Protein AF-A0AAE0EMW2-F1 (afdb_monomer_lite)

Secondary structure (DSSP, 8-state):
------TT--TT-HHHHHHHT-S-HHHHHHHHHHHHT-SEEEE-SS---HHHHHHHH-GGG--EEEE-GGGHHHHHHHHHHHHHHHHTT---TTTTB-SGGGGG-B-S-HHHHHHHHHHHHHHHHHHHHHHTT-S-----S-----

Radius of gyration: 23.8 Å; chains: 1; bounding box: 55×56×47 Å

Organism: NCBI:txid43782

Foldseek 3Di:
DDPPDPPPDPPPCPVVVVVVPDDDVVVVVVVLCVLLLDQEDEDDPPDDDPSVVVNVVDVVSNRYYHYDPVNVVVVVVVVVVLVVCLVVVPLDAQQQFADDPRRVHGHNCSVVSVVVVVVVVVVVVVVVVPVVPDPDDDDDDDPPDD

InterPro domains:
  IPR001106 Aromatic amino acid lyase [PF00221] (48-119)
  IPR001106 Aromatic amino acid lyase [PTHR10362] (10-122)
  IPR008948 L-Aspartase-like [SSF48557] (10-120)
  IPR024083 Fumarase/histidase, N-terminal [G3DSA:1.10.275.10] (2-138)

Sequence (146 aa):
MELSQNQNSDPLNWNVAAESLKGSHFEEVKRMMGDYRREVVKLGGETLTIGQVTAIANYETGTTVELSEEARAQVKASSDWVMESITRGIDTYGITTGFGEASHMRTKQGHVLQSDLISTTTRMLHVAGNDRRRSALSPGLLFVCF

pLDDT: mean 81.97, std 18.44, range [32.03, 97.19]

Structure (mmCIF, N/CA/C/O backbone):
data_AF-A0AAE0EMW2-F1
#
_entry.id   AF-A0AAE0EMW2-F1
#
loop_
_atom_site.group_PDB
_atom_site.id
_atom_site.type_symbol
_atom_site.label_atom_id
_atom_site.label_alt_id
_atom_site.label_comp_id
_atom_site.label_asym_id
_atom_site.label_entity_id
_atom_site.label_seq_id
_atom_site.pdbx_PDB_ins_code
_atom_site.Cartn_x
_atom_site.Cartn_y
_atom_site.Cartn_z
_atom_site.occupancy
_atom_site.B_iso_or_equiv
_atom_site.auth_seq_id
_atom_site.auth_comp_id
_atom_site.auth_asym_id
_atom_site.auth_atom_id
_atom_site.pdbx_PDB_model_num
ATOM 1 N N . MET A 1 1 ? -13.777 39.846 -17.233 1.00 38.31 1 MET A N 1
ATOM 2 C CA . MET A 1 1 ? -13.330 38.456 -17.013 1.00 38.31 1 MET A CA 1
ATOM 3 C C . MET A 1 1 ? -13.244 38.253 -15.515 1.00 38.31 1 MET A C 1
ATOM 5 O O . MET A 1 1 ? -12.284 38.703 -14.906 1.00 38.31 1 MET A O 1
ATOM 9 N N . GLU A 1 2 ? -14.299 37.701 -14.919 1.00 38.66 2 GLU A N 1
ATOM 10 C CA . GLU A 1 2 ? -14.300 37.303 -13.510 1.00 38.66 2 GLU A CA 1
ATOM 11 C C . GLU A 1 2 ? -13.420 36.063 -13.338 1.00 38.66 2 GLU A C 1
ATOM 13 O O . GLU A 1 2 ? -13.629 35.046 -13.995 1.00 38.66 2 GLU A O 1
ATOM 18 N N . LEU A 1 3 ? -12.433 36.153 -12.449 1.00 48.75 3 LEU A N 1
ATOM 19 C CA . LEU A 1 3 ? -11.750 34.992 -11.894 1.00 48.75 3 LEU A CA 1
ATOM 20 C C . LEU A 1 3 ? -12.615 34.468 -10.746 1.00 48.75 3 LEU A C 1
ATOM 22 O O . LEU A 1 3 ? -12.436 34.864 -9.596 1.00 48.75 3 LEU A O 1
ATOM 26 N N . SER A 1 4 ? -13.577 33.597 -11.053 1.00 45.78 4 SER A N 1
ATOM 27 C CA . SER A 1 4 ? -14.288 32.830 -10.031 1.00 45.78 4 SER A CA 1
ATOM 28 C C . SER A 1 4 ? -13.313 31.822 -9.419 1.00 45.78 4 SER A C 1
ATOM 30 O O . SER A 1 4 ? -13.139 30.714 -9.932 1.00 45.78 4 SER A O 1
ATOM 32 N N . GLN A 1 5 ? -12.625 32.213 -8.345 1.00 54.12 5 GLN A N 1
ATOM 33 C CA . GLN A 1 5 ? -11.896 31.255 -7.526 1.00 54.12 5 GLN A CA 1
ATOM 34 C C . GLN A 1 5 ? -12.904 30.294 -6.898 1.00 54.12 5 GLN A C 1
ATOM 36 O O . GLN A 1 5 ? -13.778 30.685 -6.126 1.00 54.12 5 GLN A O 1
ATOM 41 N N . ASN A 1 6 ? -12.789 29.031 -7.291 1.00 53.91 6 ASN A N 1
ATOM 42 C CA . ASN A 1 6 ? -13.576 27.919 -6.799 1.00 53.91 6 ASN A CA 1
ATOM 43 C C . ASN A 1 6 ? -13.233 27.702 -5.312 1.00 53.91 6 ASN A C 1
ATOM 45 O O . ASN A 1 6 ? -12.290 26.984 -4.996 1.00 53.91 6 ASN A O 1
ATOM 49 N N . GLN A 1 7 ? -13.964 28.349 -4.395 1.00 55.72 7 GLN A N 1
ATOM 50 C CA . GLN A 1 7 ? -13.725 28.309 -2.938 1.00 55.72 7 GLN A CA 1
ATOM 51 C C . GLN A 1 7 ? -13.883 26.915 -2.294 1.00 55.72 7 GLN A C 1
ATOM 53 O O . GLN A 1 7 ? -13.803 26.789 -1.077 1.00 55.72 7 GLN A O 1
ATOM 58 N N . ASN A 1 8 ? -14.087 25.867 -3.094 1.00 63.69 8 ASN A N 1
ATOM 59 C CA . ASN A 1 8 ? -14.279 24.494 -2.641 1.00 63.69 8 ASN A CA 1
ATOM 60 C C . ASN A 1 8 ? -13.242 23.508 -3.212 1.00 63.69 8 ASN A C 1
ATOM 62 O O . ASN A 1 8 ? -13.431 22.297 -3.134 1.00 63.69 8 ASN A O 1
ATOM 66 N N . SER A 1 9 ? -12.162 23.991 -3.837 1.00 80.75 9 SER A N 1
ATOM 67 C CA . SER A 1 9 ? -11.069 23.103 -4.243 1.00 80.75 9 SER A CA 1
ATOM 68 C C . SER A 1 9 ? -10.195 22.764 -3.035 1.00 80.75 9 SER A C 1
ATOM 70 O O . SER A 1 9 ? -9.637 23.676 -2.425 1.00 80.75 9 SER A O 1
ATOM 72 N N . ASP A 1 10 ? -10.018 21.474 -2.739 1.00 89.38 10 ASP A N 1
ATOM 73 C CA . ASP A 1 10 ? -9.035 20.968 -1.770 1.00 89.38 10 ASP A CA 1
ATOM 74 C C . ASP A 1 10 ? -7.848 20.303 -2.499 1.00 89.38 10 ASP A C 1
ATOM 76 O O . ASP A 1 10 ? -7.712 19.082 -2.491 1.00 89.38 10 ASP A O 1
ATOM 80 N N . PRO A 1 11 ? -6.988 21.074 -3.194 1.00 92.94 11 PRO A N 1
ATOM 81 C CA . PRO A 1 11 ? -5.914 20.518 -4.021 1.00 92.94 11 PRO A CA 1
ATOM 82 C C . PRO A 1 11 ? -4.817 19.810 -3.213 1.00 92.94 11 PRO A C 1
ATOM 84 O O . PRO A 1 11 ? -4.010 19.089 -3.791 1.00 92.94 11 PRO A O 1
ATOM 87 N N . LEU A 1 12 ? -4.759 20.042 -1.898 1.00 95.12 12 LEU A N 1
ATOM 88 C CA . LEU A 1 12 ? -3.773 19.449 -0.992 1.00 95.12 12 LEU A CA 1
ATOM 89 C C . LEU A 1 12 ? -4.374 18.363 -0.083 1.00 95.12 12 LEU A C 1
ATOM 91 O O . LEU A 1 12 ? -3.651 17.818 0.747 1.00 95.12 12 LEU A O 1
ATOM 95 N N . ASN A 1 13 ? -5.663 18.038 -0.232 1.00 93.00 13 ASN A N 1
ATOM 96 C CA . ASN A 1 13 ? -6.394 17.059 0.584 1.00 93.00 13 ASN A CA 1
ATOM 97 C C . ASN A 1 13 ? -6.387 17.341 2.106 1.00 93.00 13 ASN A C 1
ATOM 99 O O . ASN A 1 13 ? -6.565 16.423 2.915 1.00 93.00 13 ASN A O 1
ATOM 103 N N . TRP A 1 14 ? -6.191 18.597 2.529 1.00 94.94 14 TRP A N 1
ATOM 104 C CA . TRP A 1 14 ? -6.177 18.952 3.955 1.00 94.94 14 TRP A CA 1
ATOM 105 C C . TRP A 1 14 ? -7.563 18.863 4.579 1.00 94.94 14 TRP A C 1
ATOM 107 O O . TRP A 1 14 ? -7.684 18.449 5.734 1.00 94.94 14 TRP A O 1
ATOM 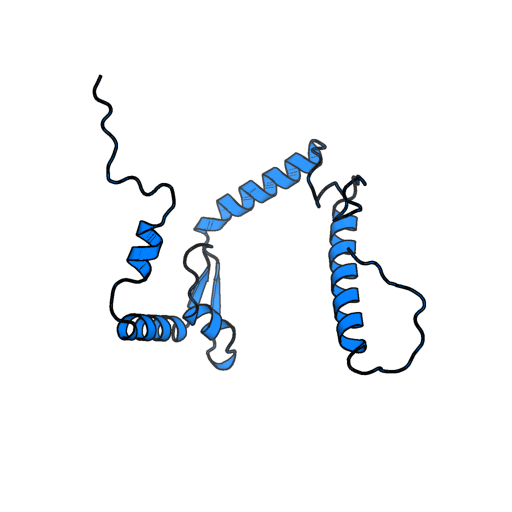117 N N . ASN A 1 15 ? -8.607 19.209 3.824 1.00 94.50 15 ASN A N 1
ATOM 118 C CA . ASN A 1 15 ? -9.973 19.095 4.315 1.00 94.50 15 ASN A CA 1
ATOM 119 C C . ASN A 1 15 ? -10.345 17.622 4.462 1.00 94.50 15 ASN A C 1
ATOM 121 O O . ASN A 1 15 ? -10.877 17.255 5.499 1.00 94.50 15 ASN A O 1
ATOM 125 N N . VAL A 1 16 ? -9.988 16.759 3.504 1.00 92.44 16 VAL A N 1
ATOM 126 C CA . VAL A 1 16 ? -10.222 15.303 3.612 1.00 92.44 16 VAL A CA 1
ATOM 127 C C . VAL A 1 16 ? -9.604 14.729 4.893 1.00 92.44 16 VAL A C 1
ATOM 129 O O . VAL A 1 16 ? -10.268 14.000 5.634 1.00 92.44 16 VAL A O 1
ATOM 132 N N . ALA A 1 17 ? -8.354 15.095 5.193 1.00 93.38 17 ALA A N 1
ATOM 133 C CA . ALA A 1 17 ? -7.700 14.673 6.428 1.00 93.38 17 ALA A CA 1
ATOM 134 C C . ALA A 1 17 ? -8.398 15.248 7.674 1.00 93.38 17 ALA A C 1
ATOM 136 O O . ALA A 1 17 ? -8.663 14.509 8.622 1.00 93.38 17 ALA A O 1
ATOM 137 N N . ALA A 1 18 ? -8.753 16.535 7.672 1.00 93.75 18 ALA A N 1
ATOM 138 C CA . ALA A 1 18 ? -9.462 17.163 8.785 1.00 93.75 18 ALA A CA 1
ATOM 139 C C . ALA A 1 18 ? -10.850 16.544 9.034 1.00 93.75 18 ALA A C 1
ATOM 141 O O . ALA A 1 18 ? -11.226 16.339 10.187 1.00 93.75 18 ALA A O 1
ATOM 142 N N . GLU A 1 19 ? -11.593 16.198 7.977 1.00 92.88 19 GLU A N 1
ATOM 143 C CA . GLU A 1 19 ? -12.880 15.499 8.071 1.00 92.88 19 GLU A CA 1
ATOM 144 C C . GLU A 1 19 ? -12.728 14.122 8.731 1.00 92.88 19 GLU A C 1
ATOM 146 O O . GLU A 1 19 ? -13.574 13.742 9.538 1.00 92.88 19 GLU A O 1
ATOM 151 N N . SER A 1 20 ? -11.639 13.393 8.454 1.00 90.56 20 SER A N 1
ATOM 152 C CA . SER A 1 20 ? -11.391 12.073 9.061 1.00 90.56 20 SER A CA 1
ATOM 153 C C . SER A 1 20 ? -11.213 12.113 10.584 1.00 90.56 20 SER A C 1
ATOM 155 O O . SER A 1 20 ? -11.497 11.126 11.258 1.00 90.56 20 SER A O 1
ATOM 157 N N . LEU A 1 21 ? -10.804 13.266 11.126 1.00 92.25 21 LEU A N 1
ATOM 158 C CA . LEU A 1 21 ? -10.617 13.496 12.561 1.00 92.25 21 LEU A CA 1
ATOM 159 C C . LEU A 1 21 ? -11.877 14.034 13.255 1.00 92.25 21 LEU A C 1
ATOM 161 O O . LEU A 1 21 ? -11.877 14.226 14.472 1.00 92.25 21 LEU A O 1
ATOM 165 N N . LYS A 1 22 ? -12.955 14.306 12.510 1.00 92.81 22 LYS A N 1
ATOM 166 C CA . LYS A 1 22 ? -14.216 14.753 13.104 1.00 92.81 22 LYS A CA 1
ATOM 167 C C . LYS A 1 22 ? -14.954 13.599 13.780 1.00 92.81 22 LYS A C 1
ATOM 169 O O . LYS A 1 22 ? -14.967 12.466 13.308 1.00 92.81 22 LYS A O 1
ATOM 174 N N . GLY A 1 23 ? -15.666 13.931 14.855 1.00 93.19 23 GLY A N 1
ATOM 175 C CA . GLY A 1 23 ? -16.452 12.983 15.645 1.00 93.19 23 GLY A CA 1
ATOM 176 C C . GLY A 1 23 ? -15.796 12.655 16.984 1.00 93.19 23 GLY A C 1
ATOM 177 O O . GLY A 1 23 ? -14.857 13.320 17.414 1.00 93.19 23 GLY A O 1
ATOM 178 N N . SER A 1 24 ? -16.335 11.656 17.684 1.00 96.50 24 SER A N 1
ATOM 179 C CA . SER A 1 24 ? -15.766 11.196 18.950 1.00 96.50 24 SER A CA 1
ATOM 180 C C . SER A 1 24 ? -14.804 10.034 18.714 1.00 96.50 24 SER A C 1
ATOM 182 O O . SER A 1 24 ? -15.078 9.127 17.925 1.00 96.50 24 SER A O 1
ATOM 184 N N . HIS A 1 25 ? -13.705 10.016 19.467 1.00 95.38 25 HIS A N 1
ATOM 185 C CA . HIS A 1 25 ? -12.759 8.901 19.445 1.00 95.38 25 HIS A CA 1
ATOM 186 C C . HIS A 1 25 ? -13.430 7.558 19.793 1.00 95.38 25 HIS A C 1
ATOM 188 O O . HIS A 1 25 ? -13.075 6.509 19.264 1.00 95.38 25 HIS A O 1
ATOM 194 N N . PHE A 1 26 ? -14.460 7.581 20.644 1.00 97.19 26 PHE A N 1
ATOM 195 C CA . PHE A 1 26 ? -15.228 6.386 20.987 1.00 97.19 26 PHE A CA 1
ATOM 196 C C . PHE A 1 26 ? -15.912 5.748 19.766 1.00 97.19 26 PHE A C 1
ATOM 198 O O . PHE A 1 26 ? -15.832 4.532 19.590 1.00 97.19 26 PHE A O 1
ATOM 205 N N . GLU A 1 27 ? -16.548 6.545 18.899 1.00 96.06 27 GLU A N 1
ATOM 206 C CA . GLU A 1 27 ? -17.187 6.023 17.682 1.00 96.06 27 GLU A CA 1
ATOM 207 C C . GLU A 1 27 ? -16.157 5.500 16.670 1.00 96.06 27 GLU A C 1
ATOM 209 O O . GLU A 1 27 ? -16.403 4.507 15.982 1.00 96.06 2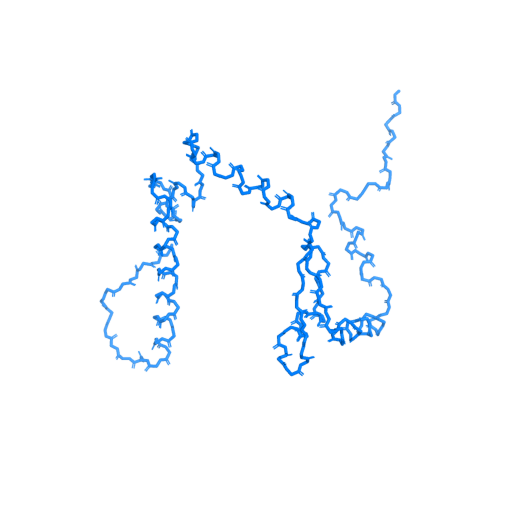7 GLU A O 1
ATOM 214 N N . GLU A 1 28 ? -14.971 6.107 16.616 1.00 95.81 28 GLU A N 1
ATOM 215 C CA . GLU A 1 28 ? -13.852 5.606 15.816 1.00 95.81 28 GLU A CA 1
ATOM 216 C C . GLU A 1 28 ? -13.369 4.229 16.297 1.00 95.81 28 GLU A C 1
ATOM 218 O O . GLU A 1 28 ? -13.277 3.297 15.496 1.00 95.81 28 GLU A O 1
ATOM 223 N N . VAL A 1 29 ? -13.139 4.058 17.603 1.00 96.69 29 VAL A N 1
ATOM 224 C CA . VAL A 1 29 ? -12.725 2.768 18.183 1.00 96.69 29 VAL A CA 1
ATOM 225 C C . VAL A 1 29 ? -13.805 1.704 17.990 1.00 96.69 29 VAL A C 1
ATOM 227 O O . VAL A 1 29 ? -13.504 0.554 17.666 1.00 96.69 29 VAL A O 1
ATOM 230 N N . LYS A 1 30 ? -15.080 2.075 18.132 1.00 96.94 30 LYS A N 1
ATOM 231 C CA . LYS A 1 30 ? -16.207 1.171 17.884 1.00 96.94 30 LYS A CA 1
ATOM 232 C C . LYS A 1 30 ? -16.244 0.693 16.430 1.00 96.94 30 LYS A C 1
ATOM 234 O O . LYS A 1 30 ? -16.421 -0.502 16.195 1.00 96.94 30 LYS A O 1
ATOM 239 N N . ARG A 1 31 ? -16.024 1.592 15.462 1.00 95.62 31 ARG A N 1
ATOM 240 C CA . ARG A 1 31 ? -15.888 1.240 14.038 1.00 95.62 31 ARG A CA 1
ATOM 241 C C . ARG A 1 31 ? -14.691 0.317 13.803 1.00 95.62 31 ARG A C 1
ATOM 243 O O . ARG A 1 31 ? -14.851 -0.710 13.151 1.00 95.62 31 ARG A O 1
ATOM 250 N N . MET A 1 32 ? -13.537 0.624 14.397 1.00 96.50 32 MET A N 1
ATOM 251 C CA . MET A 1 32 ? -12.330 -0.206 14.307 1.00 96.50 32 MET A CA 1
ATOM 252 C C . MET A 1 32 ? -12.560 -1.630 14.838 1.00 96.50 32 MET A C 1
ATOM 254 O O . MET A 1 32 ? -12.112 -2.597 14.228 1.00 96.50 32 MET A O 1
ATOM 258 N N . MET A 1 33 ? -13.290 -1.782 15.947 1.00 95.44 33 MET A N 1
ATOM 259 C CA . MET A 1 33 ? -13.671 -3.099 16.472 1.00 95.44 33 MET A CA 1
ATOM 260 C C . MET A 1 33 ? -14.654 -3.838 15.559 1.00 95.44 33 MET A C 1
ATOM 262 O O . MET A 1 33 ? -14.596 -5.063 15.468 1.00 95.44 33 MET A O 1
ATOM 266 N N . GLY A 1 34 ? -15.545 -3.113 14.879 1.00 95.00 34 GLY A N 1
ATOM 267 C CA . GLY A 1 34 ? -16.410 -3.680 13.845 1.00 95.00 34 GLY A CA 1
ATOM 268 C C . GLY A 1 34 ? -15.606 -4.246 12.675 1.00 95.00 34 GLY A C 1
ATOM 269 O O . GLY A 1 34 ? -15.857 -5.373 12.258 1.00 95.00 34 GLY A O 1
ATOM 270 N N . ASP A 1 35 ? -14.605 -3.503 12.202 1.00 95.06 35 ASP A N 1
ATOM 271 C CA . ASP A 1 35 ? -13.689 -3.949 11.149 1.00 95.06 35 ASP A CA 1
ATOM 272 C C . ASP A 1 35 ? -12.859 -5.167 11.577 1.00 95.06 35 ASP A C 1
ATOM 274 O O . ASP A 1 35 ? -12.709 -6.103 10.797 1.00 95.06 35 ASP A O 1
ATOM 278 N N . TYR A 1 36 ? -12.365 -5.178 12.819 1.00 94.88 36 TYR A N 1
ATOM 279 C CA . TYR A 1 36 ? -11.572 -6.281 13.374 1.00 94.88 36 TYR A CA 1
ATOM 280 C C . TYR A 1 36 ? -12.333 -7.615 13.419 1.00 94.88 36 TYR A C 1
ATOM 282 O O . TYR A 1 36 ? -11.737 -8.680 13.314 1.00 94.88 36 TYR A O 1
ATOM 290 N N . ARG A 1 37 ? -13.656 -7.569 13.595 1.00 93.69 37 ARG A N 1
ATOM 291 C CA . ARG A 1 37 ? -14.503 -8.766 13.712 1.00 93.69 37 ARG A CA 1
ATOM 292 C C . ARG A 1 37 ? -15.027 -9.284 12.373 1.00 93.69 37 ARG A C 1
ATOM 294 O O . ARG A 1 37 ? -15.794 -10.242 12.372 1.00 93.69 37 ARG A O 1
ATOM 301 N N . ARG A 1 38 ? -14.694 -8.643 11.249 1.00 91.94 38 ARG A N 1
ATOM 302 C CA . ARG A 1 38 ? -15.121 -9.124 9.930 1.00 91.94 38 ARG A CA 1
ATOM 303 C C . ARG A 1 38 ? -14.333 -10.370 9.543 1.00 91.94 38 ARG A C 1
ATOM 305 O O . ARG A 1 38 ? -13.113 -10.370 9.602 1.00 91.94 38 ARG A O 1
ATOM 312 N N . GLU A 1 39 ? -15.046 -11.382 9.065 1.00 91.38 39 GLU A N 1
ATOM 313 C CA . GLU A 1 39 ? -14.459 -12.654 8.620 1.00 91.38 39 GLU A CA 1
ATOM 314 C C . GLU A 1 39 ? -13.738 -12.543 7.268 1.00 91.38 39 GLU A C 1
ATOM 316 O O . GLU A 1 39 ? -12.851 -13.340 6.965 1.00 91.38 39 GLU A O 1
ATOM 321 N N . VAL A 1 40 ? -14.111 -11.555 6.449 1.00 94.12 40 VAL A N 1
ATOM 322 C CA . VAL A 1 40 ? -13.550 -11.336 5.111 1.00 94.12 40 VAL A CA 1
ATOM 323 C C . VAL A 1 40 ? -13.072 -9.895 4.979 1.00 94.12 40 VAL A C 1
ATOM 325 O O . VAL A 1 40 ? -13.818 -8.943 5.235 1.00 94.12 40 VAL A O 1
ATOM 328 N N . VAL A 1 41 ? -11.828 -9.729 4.534 1.00 94.88 41 VAL A N 1
ATOM 329 C CA . VAL A 1 41 ? -11.221 -8.436 4.212 1.00 94.88 41 VAL A CA 1
ATOM 330 C C . VAL A 1 41 ? -10.978 -8.354 2.707 1.00 94.88 41 VAL A C 1
ATOM 332 O O . VAL A 1 41 ? -10.087 -9.016 2.176 1.00 94.88 41 VAL A O 1
ATOM 335 N N . LYS A 1 42 ? -11.749 -7.504 2.017 1.00 94.81 42 LYS A N 1
ATOM 336 C CA . LYS A 1 42 ? -11.554 -7.205 0.590 1.00 94.81 42 LYS A CA 1
ATOM 337 C C . LYS A 1 42 ? -10.501 -6.104 0.418 1.00 94.81 42 LYS A C 1
ATOM 339 O O . LYS A 1 42 ? -10.692 -4.986 0.895 1.00 94.81 42 LYS A O 1
ATOM 344 N N . LEU A 1 43 ? -9.409 -6.402 -0.282 1.00 95.38 43 LEU A N 1
ATOM 345 C CA . LEU A 1 43 ? -8.321 -5.466 -0.573 1.00 95.38 43 LEU A CA 1
ATOM 346 C C . LEU A 1 43 ? -8.455 -4.896 -1.988 1.00 95.38 43 LEU A C 1
ATOM 348 O O . LEU A 1 43 ? -8.368 -5.633 -2.969 1.00 95.38 43 LEU A O 1
ATOM 352 N N . GLY A 1 44 ? -8.636 -3.575 -2.079 1.00 91.44 44 GLY A N 1
ATOM 353 C CA . GLY A 1 44 ? -8.703 -2.823 -3.343 1.00 91.44 44 GLY A CA 1
ATOM 354 C C . GLY A 1 44 ? -7.693 -1.679 -3.479 1.00 91.44 44 GLY A C 1
ATOM 355 O O . GLY A 1 44 ? -7.695 -1.001 -4.494 1.00 91.44 44 GLY A O 1
ATOM 356 N N . GLY A 1 45 ? -6.827 -1.468 -2.481 1.00 92.62 45 GLY A N 1
ATOM 357 C CA . GLY A 1 45 ? -5.742 -0.475 -2.526 1.00 92.62 45 GLY A CA 1
ATOM 358 C C . GLY A 1 45 ? -6.012 0.854 -1.809 1.00 92.62 45 GLY A C 1
ATOM 359 O O . GLY A 1 45 ? -5.059 1.571 -1.531 1.00 92.62 45 GLY A O 1
ATOM 360 N N . GLU A 1 46 ? -7.261 1.159 -1.443 1.00 92.31 46 GLU A N 1
ATOM 361 C CA . GLU A 1 46 ? -7.628 2.494 -0.921 1.00 92.31 46 GLU A CA 1
ATOM 362 C C . GLU A 1 46 ? -8.289 2.480 0.469 1.00 92.31 46 GLU A C 1
ATOM 364 O O . GLU A 1 46 ? -8.287 3.490 1.166 1.00 92.31 46 GLU A O 1
ATOM 369 N N . THR A 1 47 ? -8.853 1.347 0.901 1.00 93.56 47 THR A N 1
ATOM 370 C CA . THR A 1 47 ? -9.777 1.293 2.054 1.00 93.56 47 THR A CA 1
ATOM 371 C C . THR A 1 47 ? -9.300 0.410 3.210 1.00 93.56 47 THR A C 1
ATOM 373 O O . THR A 1 47 ? -10.116 -0.035 4.015 1.00 93.56 47 THR A O 1
ATOM 376 N N . LEU A 1 48 ? -8.006 0.090 3.278 1.00 96.31 48 LEU A N 1
ATOM 377 C CA . LEU A 1 48 ? -7.459 -0.785 4.319 1.00 96.31 48 LEU A CA 1
ATOM 378 C C . LEU A 1 48 ? -7.408 -0.065 5.676 1.00 96.31 48 LEU A C 1
ATOM 380 O O . LEU A 1 48 ? -6.788 0.990 5.792 1.00 96.31 48 LEU A O 1
ATOM 384 N N . THR A 1 49 ? -8.014 -0.652 6.713 1.00 95.94 49 THR A N 1
ATOM 385 C CA . THR A 1 49 ? -8.039 -0.084 8.074 1.00 95.94 49 THR A CA 1
ATOM 386 C C . THR A 1 49 ? -7.157 -0.856 9.061 1.00 95.94 49 THR A C 1
ATOM 388 O O . THR A 1 49 ? -6.852 -2.035 8.873 1.00 95.94 49 THR A O 1
ATOM 391 N N . ILE A 1 50 ? -6.766 -0.209 10.169 1.00 95.50 50 ILE A N 1
ATOM 392 C CA . ILE A 1 50 ? -5.949 -0.830 11.235 1.00 95.50 50 ILE A CA 1
ATOM 393 C C . ILE A 1 50 ? -6.654 -2.052 11.846 1.00 95.50 50 ILE A C 1
ATOM 395 O O . ILE A 1 50 ? -6.006 -3.056 12.154 1.00 95.50 50 ILE A O 1
ATOM 399 N N . GLY A 1 51 ? -7.983 -1.994 11.989 1.00 94.62 51 GLY A N 1
ATOM 400 C CA . GLY A 1 51 ? -8.783 -3.113 12.493 1.00 94.62 51 GLY A CA 1
ATOM 401 C C . GLY A 1 51 ? -8.654 -4.353 11.607 1.00 94.62 51 GLY A C 1
ATOM 402 O O . GLY A 1 51 ? -8.402 -5.441 12.118 1.00 94.62 51 GLY A O 1
ATOM 403 N N . GLN A 1 52 ? -8.716 -4.178 10.283 1.00 95.62 52 GLN A N 1
ATOM 404 C CA . GLN A 1 52 ? -8.534 -5.263 9.312 1.00 95.62 52 GLN A CA 1
ATOM 405 C C . GLN A 1 52 ? -7.111 -5.836 9.333 1.00 95.62 52 GLN A C 1
ATOM 407 O O . GLN A 1 52 ? -6.941 -7.051 9.306 1.00 95.62 52 GLN A O 1
ATOM 412 N N . VAL A 1 53 ? -6.082 -4.984 9.429 1.00 96.00 53 VAL A N 1
ATOM 413 C CA . VAL A 1 53 ? -4.680 -5.437 9.536 1.00 96.00 53 VAL A CA 1
ATOM 414 C C . VAL A 1 53 ? -4.478 -6.282 10.792 1.00 96.00 53 VAL A C 1
ATOM 416 O O . VAL A 1 53 ? -3.839 -7.331 10.743 1.00 96.00 53 VAL A O 1
ATOM 419 N N . THR A 1 54 ? -5.060 -5.849 11.910 1.00 95.06 54 THR A N 1
ATOM 420 C CA . THR A 1 54 ? -4.969 -6.570 13.185 1.00 95.06 54 THR A CA 1
ATOM 421 C C . THR A 1 54 ? -5.728 -7.898 13.125 1.00 95.06 54 THR A C 1
ATOM 423 O O . THR A 1 54 ? -5.244 -8.892 13.662 1.00 95.06 54 THR A O 1
ATOM 426 N N . ALA A 1 55 ? -6.876 -7.943 12.440 1.00 94.19 55 ALA A N 1
ATOM 427 C CA . ALA A 1 55 ? -7.631 -9.175 12.216 1.00 94.19 55 ALA A CA 1
ATOM 428 C C . ALA A 1 55 ? -6.812 -10.195 11.412 1.00 94.19 55 ALA A C 1
ATOM 430 O O . ALA A 1 55 ? -6.640 -11.325 11.853 1.00 94.19 55 ALA A O 1
ATOM 431 N N . ILE A 1 56 ? -6.213 -9.774 10.293 1.00 94.31 56 ILE A N 1
ATOM 432 C CA . ILE A 1 56 ? -5.373 -10.637 9.445 1.00 94.31 56 ILE A CA 1
ATOM 433 C C . ILE A 1 56 ? -4.127 -11.131 10.196 1.00 94.31 56 ILE A C 1
ATOM 435 O O . ILE A 1 56 ? -3.734 -12.287 10.057 1.00 94.31 56 ILE A O 1
ATOM 439 N N . ALA A 1 57 ? -3.494 -10.268 10.995 1.00 94.44 57 ALA A N 1
ATOM 440 C CA . ALA A 1 57 ? -2.318 -10.638 11.779 1.00 94.44 57 ALA A CA 1
ATOM 441 C C . ALA A 1 57 ? -2.639 -11.648 12.896 1.00 94.44 57 ALA A C 1
ATOM 443 O O . ALA A 1 57 ? -1.765 -12.421 13.294 1.00 94.44 57 ALA A O 1
ATOM 444 N N . ASN A 1 58 ? -3.876 -11.655 13.402 1.00 93.00 58 ASN A N 1
ATOM 445 C CA . ASN A 1 58 ? -4.314 -12.601 14.415 1.00 93.00 58 ASN A CA 1
ATOM 446 C C . ASN A 1 58 ? -4.900 -13.870 13.774 1.00 93.00 58 ASN A C 1
ATOM 448 O O . ASN A 1 58 ? -6.086 -13.933 13.445 1.00 93.00 58 ASN A O 1
ATOM 452 N N . TYR A 1 59 ? -4.069 -14.908 13.673 1.00 78.75 59 TYR A N 1
ATOM 453 C CA . TYR A 1 59 ? -4.423 -16.202 13.078 1.00 78.75 59 TYR A CA 1
ATOM 454 C C . TYR A 1 59 ? -5.663 -16.864 13.706 1.00 78.75 59 TYR A C 1
ATOM 456 O O . TYR A 1 59 ? -6.403 -17.565 13.020 1.00 78.75 59 TYR A O 1
ATOM 464 N N . GLU A 1 60 ? -5.934 -16.615 14.990 1.00 84.06 60 GLU A N 1
ATOM 465 C CA . GLU A 1 60 ? -7.073 -17.210 15.705 1.00 84.06 60 GLU A CA 1
ATOM 466 C C . GLU A 1 60 ? -8.431 -16.687 15.222 1.00 84.06 60 GLU A C 1
ATOM 468 O O . GLU A 1 60 ? -9.456 -17.326 15.448 1.00 84.06 60 GLU A O 1
ATOM 473 N N . THR A 1 61 ? -8.458 -15.535 14.547 1.00 78.31 61 THR A N 1
ATOM 474 C CA . THR A 1 61 ? -9.706 -14.936 14.053 1.00 78.31 61 THR A CA 1
ATOM 475 C C . THR A 1 61 ? -10.281 -15.661 12.839 1.00 78.31 61 THR A C 1
ATOM 477 O O . THR A 1 61 ? -11.450 -15.464 12.523 1.00 78.31 61 THR A O 1
ATOM 480 N N . GLY A 1 62 ? -9.481 -16.480 12.142 1.00 87.00 62 GLY A N 1
ATOM 481 C CA . GLY A 1 62 ? -9.907 -17.154 10.912 1.00 87.00 62 GLY A CA 1
ATOM 482 C C . GLY A 1 62 ? -10.214 -16.200 9.749 1.00 87.00 62 GLY A C 1
ATOM 483 O O . GLY A 1 62 ? -10.869 -16.606 8.792 1.00 87.00 62 GLY A O 1
ATOM 484 N N . THR A 1 63 ? -9.759 -14.945 9.826 1.00 91.81 63 THR A N 1
ATOM 485 C CA . THR A 1 63 ? -10.036 -13.915 8.818 1.00 91.81 63 THR A CA 1
ATOM 486 C C . THR A 1 63 ? -9.418 -14.278 7.468 1.00 91.81 63 THR A C 1
ATOM 488 O O . THR A 1 63 ? -8.232 -14.599 7.373 1.00 91.81 63 THR A O 1
ATOM 491 N N . THR A 1 64 ? -10.209 -14.174 6.404 1.00 94.12 64 THR A N 1
ATOM 492 C CA . THR A 1 64 ? -9.785 -14.428 5.023 1.00 94.12 64 THR A CA 1
ATOM 493 C C . THR A 1 64 ? -9.599 -13.128 4.248 1.00 94.12 64 THR A C 1
ATOM 495 O O . THR A 1 64 ? -10.213 -12.101 4.546 1.00 94.12 64 THR A O 1
ATOM 498 N N . VAL A 1 65 ? -8.718 -13.164 3.248 1.00 95.44 65 VAL A N 1
ATOM 499 C CA . VAL A 1 65 ? -8.402 -12.009 2.403 1.00 95.44 65 VAL A CA 1
ATOM 500 C C . VAL A 1 65 ? -8.884 -12.275 0.986 1.00 95.44 65 VAL A C 1
ATOM 502 O O . VAL A 1 65 ? -8.524 -13.285 0.384 1.00 95.44 65 VAL A O 1
ATOM 505 N N . GLU A 1 66 ? -9.645 -11.333 0.441 1.00 95.81 66 GLU A N 1
ATOM 506 C CA . GLU A 1 66 ? -10.103 -11.345 -0.946 1.00 95.81 66 GLU A CA 1
ATOM 507 C C . GLU A 1 66 ? -9.517 -10.158 -1.706 1.00 95.81 66 GLU A C 1
ATOM 509 O O . GLU A 1 66 ? -9.408 -9.050 -1.179 1.00 95.81 66 GLU A O 1
ATOM 514 N N . LEU A 1 67 ? -9.153 -10.371 -2.969 1.00 95.44 67 LEU A N 1
ATOM 515 C CA . LEU A 1 67 ? -8.684 -9.296 -3.836 1.00 95.44 67 LEU A CA 1
ATOM 516 C C . LEU A 1 67 ? -9.852 -8.715 -4.629 1.00 95.44 67 LEU A C 1
ATOM 518 O O . LEU A 1 67 ? -10.684 -9.430 -5.180 1.00 95.44 67 LEU A O 1
ATOM 522 N N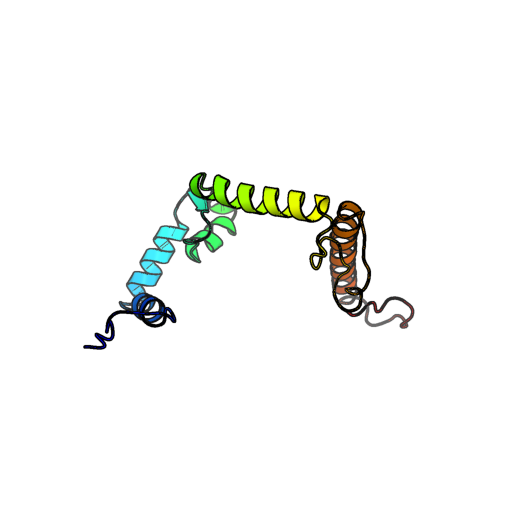 . SER A 1 68 ? -9.897 -7.391 -4.689 1.00 92.56 68 SER A N 1
ATOM 523 C CA . SER A 1 68 ? -10.833 -6.634 -5.511 1.00 92.56 68 SER A CA 1
ATOM 524 C C . SER A 1 68 ? -10.522 -6.828 -6.997 1.00 92.56 68 SER A C 1
ATOM 526 O O . SER A 1 68 ? -9.448 -6.459 -7.473 1.00 92.56 68 SER A O 1
ATOM 528 N N . GLU A 1 69 ? -11.479 -7.377 -7.746 1.00 94.31 69 GLU A N 1
ATOM 529 C CA . GLU A 1 69 ? -11.369 -7.534 -9.203 1.00 94.31 69 GLU A CA 1
ATOM 530 C C . GLU A 1 69 ? -11.334 -6.186 -9.934 1.00 94.31 69 GLU A C 1
ATOM 532 O O . GLU A 1 69 ? -10.756 -6.072 -11.014 1.00 94.31 69 GLU A O 1
ATOM 537 N N . GLU A 1 70 ? -11.881 -5.138 -9.317 1.00 92.06 70 GLU A N 1
ATOM 538 C CA . GLU A 1 70 ? -11.888 -3.776 -9.845 1.00 92.06 70 GLU A CA 1
ATOM 539 C C . GLU A 1 70 ? -10.461 -3.229 -10.073 1.00 92.06 70 GLU A C 1
ATOM 541 O O . GLU A 1 70 ? -10.215 -2.516 -11.048 1.00 92.06 70 GLU A O 1
ATOM 546 N N . ALA A 1 71 ? -9.493 -3.626 -9.237 1.00 92.38 71 ALA A N 1
ATOM 547 C CA . ALA A 1 71 ? -8.095 -3.211 -9.359 1.00 92.38 71 ALA A CA 1
ATOM 548 C C . ALA A 1 71 ? -7.312 -3.985 -10.443 1.00 92.38 71 ALA A C 1
ATOM 550 O O . ALA A 1 71 ? -6.258 -3.526 -10.896 1.00 92.38 71 ALA A O 1
ATOM 551 N N . ARG A 1 72 ? -7.811 -5.145 -10.907 1.00 94.38 72 ARG A N 1
ATOM 552 C CA . ARG A 1 72 ? -7.076 -6.050 -11.814 1.00 94.38 72 ARG A CA 1
ATOM 553 C C . ARG A 1 72 ? -6.660 -5.367 -13.113 1.00 94.38 72 ARG A C 1
ATOM 555 O O . ARG A 1 72 ? -5.533 -5.555 -13.569 1.00 94.38 72 ARG A O 1
ATOM 562 N N . ALA A 1 73 ? -7.561 -4.593 -13.716 1.00 95.69 73 ALA A N 1
ATOM 563 C CA . ALA A 1 73 ? -7.303 -3.935 -14.995 1.00 95.69 73 ALA A CA 1
ATOM 564 C C . ALA A 1 73 ? -6.161 -2.913 -14.892 1.00 95.69 73 ALA A C 1
ATOM 566 O O . ALA A 1 73 ? -5.284 -2.889 -15.754 1.00 95.69 73 ALA A O 1
ATOM 567 N N . GLN A 1 74 ? -6.135 -2.121 -13.817 1.00 94.19 74 GLN A N 1
ATOM 568 C CA . GLN A 1 74 ? -5.088 -1.124 -13.587 1.00 94.19 74 GLN A CA 1
ATOM 569 C C . GLN A 1 74 ? -3.738 -1.790 -13.297 1.00 94.19 74 GLN A C 1
ATOM 571 O O . GLN A 1 74 ? -2.737 -1.436 -13.917 1.00 94.19 74 GLN A O 1
ATOM 576 N N . VAL A 1 75 ? -3.722 -2.824 -12.445 1.00 96.50 75 VAL A N 1
ATOM 577 C CA . VAL A 1 75 ? -2.511 -3.614 -12.159 1.00 96.50 75 VAL A CA 1
ATOM 578 C C . VAL A 1 75 ? -1.944 -4.231 -13.439 1.00 96.50 75 VAL A C 1
ATOM 580 O O . VAL A 1 75 ? -0.739 -4.150 -13.692 1.00 96.50 75 VAL A O 1
ATOM 583 N N . LYS A 1 76 ? -2.808 -4.809 -14.283 1.00 96.88 76 LYS A N 1
ATOM 584 C CA . LYS A 1 76 ? -2.388 -5.383 -15.564 1.00 96.88 76 LYS A CA 1
ATOM 585 C C . LYS A 1 76 ? -1.842 -4.313 -16.510 1.00 96.88 76 LYS A C 1
ATOM 587 O O . LYS A 1 76 ? -0.795 -4.537 -17.104 1.00 96.88 76 LYS A O 1
ATOM 592 N N . ALA A 1 77 ? -2.497 -3.158 -16.620 1.00 96.88 77 ALA A N 1
ATOM 593 C CA . ALA A 1 77 ? -2.041 -2.073 -17.487 1.00 96.88 77 ALA A CA 1
ATOM 594 C C . ALA A 1 77 ? -0.635 -1.577 -17.102 1.00 96.88 77 ALA A C 1
ATOM 596 O O . ALA A 1 77 ? 0.218 -1.412 -17.973 1.00 96.88 77 ALA A O 1
ATOM 597 N N . SER A 1 78 ? -0.356 -1.406 -15.805 1.00 94.94 78 SER A N 1
ATOM 598 C CA . SER A 1 78 ? 0.987 -1.051 -15.330 1.00 94.94 78 SER A CA 1
ATOM 599 C C . SER A 1 78 ? 2.011 -2.154 -15.610 1.00 94.94 78 SER A C 1
ATOM 601 O O . SER A 1 78 ? 3.130 -1.856 -16.024 1.00 94.94 78 SER A O 1
ATOM 603 N N . SER A 1 79 ? 1.635 -3.426 -15.432 1.00 93.94 79 SER A N 1
ATOM 604 C CA . SER A 1 79 ? 2.513 -4.562 -15.734 1.00 93.94 79 SER A CA 1
ATOM 605 C C . SER A 1 79 ? 2.847 -4.657 -17.225 1.00 93.94 79 SER A C 1
ATOM 607 O O . SER A 1 79 ? 4.020 -4.794 -17.571 1.00 93.94 79 SER A O 1
ATOM 609 N N . ASP A 1 80 ? 1.847 -4.544 -18.100 1.00 95.88 80 ASP A N 1
ATOM 610 C CA . ASP A 1 80 ? 2.031 -4.572 -19.552 1.00 95.88 80 ASP A CA 1
ATOM 611 C C . ASP A 1 80 ? 2.941 -3.415 -20.000 1.00 95.88 80 ASP A C 1
ATOM 613 O O . ASP A 1 80 ? 3.868 -3.627 -20.781 1.00 95.88 80 ASP A O 1
ATOM 617 N N . TRP A 1 81 ? 2.743 -2.212 -19.445 1.00 93.88 81 TRP A N 1
ATOM 618 C CA . TRP A 1 81 ? 3.580 -1.047 -19.745 1.00 93.88 81 TRP A CA 1
ATOM 619 C C . TRP A 1 81 ? 5.048 -1.259 -19.355 1.00 93.88 81 TRP A C 1
ATOM 621 O O . TRP A 1 81 ? 5.941 -0.890 -20.118 1.00 93.88 81 TRP A O 1
ATOM 631 N N . VAL A 1 82 ? 5.316 -1.880 -18.198 1.00 90.94 82 VAL A N 1
ATOM 632 C CA . VAL A 1 82 ? 6.687 -2.222 -17.775 1.00 90.94 82 VAL A CA 1
ATOM 633 C C . VAL A 1 82 ? 7.313 -3.245 -18.725 1.00 90.94 82 VAL A C 1
ATOM 635 O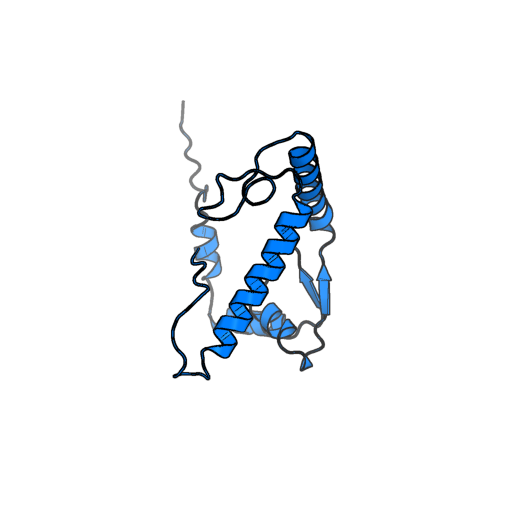 O . VAL A 1 82 ? 8.466 -3.103 -19.125 1.00 90.94 82 VAL A O 1
ATOM 638 N N . MET A 1 83 ? 6.567 -4.268 -19.139 1.00 89.44 83 MET A N 1
ATOM 639 C CA . MET A 1 83 ? 7.088 -5.268 -20.077 1.00 89.44 83 MET A CA 1
ATOM 640 C C . MET A 1 83 ? 7.376 -4.662 -21.460 1.00 89.44 83 MET A C 1
ATOM 642 O O . MET A 1 83 ? 8.397 -4.967 -22.087 1.00 89.44 83 MET A O 1
ATOM 646 N N . GLU A 1 84 ? 6.515 -3.757 -21.926 1.00 91.06 84 GLU A N 1
ATOM 647 C CA . GLU A 1 84 ? 6.731 -3.007 -23.161 1.00 91.06 84 GLU A CA 1
ATOM 648 C C . GLU A 1 84 ? 7.935 -2.058 -23.042 1.00 91.06 84 GLU A C 1
ATOM 650 O O . GLU A 1 84 ? 8.748 -1.970 -23.963 1.00 91.06 84 GLU A O 1
ATOM 655 N N . SER A 1 85 ? 8.098 -1.365 -21.909 1.00 87.69 85 SER A N 1
ATOM 656 C CA . SER A 1 85 ? 9.214 -0.436 -21.694 1.00 87.69 85 SER A CA 1
ATOM 657 C C . SER A 1 85 ? 10.567 -1.149 -21.738 1.00 87.69 85 SER A C 1
ATOM 659 O O . SER A 1 85 ? 11.478 -0.665 -22.413 1.00 87.69 85 SER A O 1
ATOM 661 N N . ILE A 1 86 ? 10.666 -2.340 -21.138 1.00 85.62 86 ILE A N 1
ATOM 662 C CA . ILE A 1 86 ? 11.853 -3.201 -21.221 1.00 85.62 86 ILE A CA 1
ATOM 663 C C . ILE A 1 86 ? 12.124 -3.604 -22.676 1.00 85.62 86 ILE A C 1
ATOM 665 O O . ILE A 1 86 ? 13.256 -3.497 -23.147 1.00 85.62 86 ILE A O 1
ATOM 669 N N . THR A 1 87 ? 11.089 -4.025 -23.410 1.00 85.06 87 THR A N 1
ATOM 670 C CA . THR A 1 87 ? 11.212 -4.463 -24.814 1.00 85.06 87 THR A CA 1
ATOM 671 C C . THR A 1 87 ? 11.684 -3.332 -25.730 1.00 85.06 87 THR A C 1
ATOM 673 O O . THR A 1 87 ? 12.501 -3.550 -26.623 1.00 85.06 87 THR A O 1
ATOM 676 N N . ARG A 1 88 ? 11.217 -2.104 -25.483 1.00 87.38 88 ARG A N 1
ATOM 677 C CA . ARG A 1 88 ? 11.636 -0.894 -26.207 1.00 87.38 88 ARG A CA 1
ATOM 678 C C . ARG A 1 88 ? 13.026 -0.390 -25.804 1.00 87.38 88 ARG A C 1
ATOM 680 O O . ARG A 1 88 ? 13.514 0.557 -26.411 1.00 87.38 88 ARG A O 1
ATOM 687 N N . GLY A 1 89 ? 13.662 -1.000 -24.801 1.00 84.94 89 GLY A N 1
ATOM 688 C CA . GLY A 1 89 ? 14.979 -0.597 -24.311 1.00 84.94 89 GLY A CA 1
ATOM 689 C C . GLY A 1 89 ? 14.963 0.701 -23.505 1.00 84.94 89 GLY A C 1
ATOM 690 O O . GLY A 1 89 ? 15.948 1.433 -23.524 1.00 84.94 89 GLY A O 1
ATOM 691 N N . ILE A 1 90 ? 13.854 1.012 -22.826 1.00 85.62 90 ILE A N 1
ATOM 692 C CA . ILE A 1 90 ? 13.765 2.182 -21.948 1.00 85.62 90 ILE A CA 1
ATOM 693 C C . ILE A 1 90 ? 14.548 1.901 -20.659 1.00 85.62 90 ILE A C 1
ATOM 695 O O . ILE A 1 90 ? 14.236 0.969 -19.910 1.00 85.62 90 ILE A O 1
ATOM 699 N N . ASP A 1 91 ? 15.546 2.738 -20.378 1.00 86.69 91 ASP A N 1
ATOM 700 C CA . ASP A 1 91 ? 16.283 2.724 -19.114 1.00 86.69 91 ASP A CA 1
ATOM 701 C C . ASP A 1 91 ? 15.328 3.092 -17.964 1.00 86.69 91 ASP A C 1
ATOM 703 O O . ASP A 1 91 ? 14.833 4.215 -17.880 1.00 86.69 91 ASP A O 1
ATOM 707 N N . THR A 1 92 ? 15.054 2.132 -17.078 1.00 85.81 92 THR A N 1
ATOM 708 C CA . THR A 1 92 ? 14.162 2.284 -15.925 1.00 85.81 92 THR A CA 1
ATOM 709 C C . THR A 1 92 ? 14.891 1.832 -14.666 1.00 85.81 92 THR A C 1
ATOM 711 O O . THR A 1 92 ? 15.402 0.706 -14.601 1.00 85.81 92 THR A O 1
ATOM 714 N N . TYR A 1 93 ? 14.931 2.716 -13.666 1.00 88.69 93 TYR A N 1
ATOM 715 C CA . TYR A 1 93 ? 15.656 2.479 -12.422 1.00 88.69 93 TYR A CA 1
ATOM 716 C C . TYR A 1 93 ? 15.194 1.193 -11.726 1.00 88.69 93 TYR A C 1
ATOM 718 O O . TYR A 1 93 ? 13.997 0.979 -11.545 1.00 88.69 93 TYR A O 1
ATOM 726 N N . GLY A 1 94 ? 16.147 0.340 -11.343 1.00 85.12 94 GLY A N 1
ATOM 727 C CA . GLY A 1 94 ? 15.883 -0.916 -10.635 1.00 85.12 94 GLY A CA 1
ATOM 728 C C . GLY A 1 94 ? 15.221 -2.011 -11.479 1.00 85.12 94 GLY A C 1
ATOM 729 O O . GLY A 1 94 ? 14.908 -3.075 -10.947 1.00 85.12 94 GLY A O 1
ATOM 730 N N . ILE A 1 95 ? 15.011 -1.774 -12.780 1.00 87.12 95 ILE A N 1
ATOM 731 C CA . ILE A 1 95 ? 14.487 -2.761 -13.737 1.00 87.12 95 ILE A CA 1
ATOM 732 C C . ILE A 1 95 ? 15.560 -3.108 -14.771 1.00 87.12 95 ILE A C 1
ATOM 734 O O . ILE A 1 95 ? 15.918 -4.275 -14.929 1.00 87.12 95 ILE A O 1
ATOM 738 N N . THR A 1 96 ? 16.088 -2.094 -15.460 1.00 86.44 96 THR A N 1
ATOM 739 C CA . THR A 1 96 ? 17.167 -2.230 -16.455 1.00 86.44 96 THR A CA 1
ATOM 740 C C . THR A 1 96 ? 18.473 -1.574 -16.000 1.00 86.44 96 THR A C 1
ATOM 742 O O . THR A 1 96 ? 19.494 -1.694 -16.679 1.00 86.44 96 THR A O 1
ATOM 745 N N . THR A 1 97 ? 18.480 -0.945 -14.820 1.00 88.69 97 THR A N 1
ATOM 746 C CA . THR A 1 97 ? 19.680 -0.416 -14.154 1.00 88.69 97 THR A CA 1
ATOM 747 C C . THR A 1 97 ? 19.936 -1.105 -12.816 1.00 88.69 97 THR A C 1
ATOM 749 O O . THR A 1 97 ? 19.010 -1.648 -12.218 1.00 88.69 97 THR A O 1
ATOM 752 N N . GLY A 1 98 ? 21.167 -1.017 -12.302 1.00 84.88 98 GLY A N 1
ATOM 753 C CA . GLY A 1 98 ? 21.483 -1.406 -10.922 1.00 84.88 98 GLY A CA 1
ATOM 754 C C . GLY A 1 98 ? 20.775 -0.545 -9.860 1.00 84.88 98 GLY A C 1
ATOM 755 O O . GLY A 1 98 ? 20.047 0.398 -10.184 1.00 84.88 98 GLY A O 1
ATOM 756 N N . PHE A 1 99 ? 21.011 -0.861 -8.584 1.00 87.19 99 PHE A N 1
ATOM 757 C CA . PHE A 1 99 ? 20.426 -0.176 -7.420 1.00 87.19 99 PHE A CA 1
ATOM 758 C C . PHE A 1 99 ? 21.472 0.687 -6.695 1.00 87.19 99 PHE A C 1
ATOM 760 O O . PHE A 1 99 ? 22.642 0.315 -6.650 1.00 87.19 99 PHE A O 1
ATOM 767 N N . GLY A 1 100 ? 21.070 1.811 -6.093 1.00 87.06 100 GLY A N 1
ATOM 768 C CA . GLY A 1 100 ? 21.962 2.647 -5.273 1.00 87.06 100 GLY A CA 1
ATOM 769 C C . GLY A 1 100 ? 23.150 3.216 -6.060 1.00 87.06 100 GLY A C 1
ATOM 770 O O . GLY A 1 100 ? 22.980 3.712 -7.177 1.00 87.06 100 GLY A O 1
ATOM 771 N N . GLU A 1 101 ? 24.363 3.119 -5.508 1.00 84.50 101 GLU A N 1
ATOM 772 C CA . GLU A 1 101 ? 25.610 3.550 -6.168 1.00 84.50 101 GLU A CA 1
ATOM 773 C C . GLU A 1 101 ? 25.828 2.857 -7.531 1.00 84.50 101 GLU A C 1
ATOM 775 O O . GLU A 1 101 ? 26.286 3.459 -8.507 1.00 84.50 101 GLU A O 1
ATOM 780 N N . ALA A 1 102 ? 25.385 1.605 -7.644 1.00 82.56 102 ALA A N 1
ATOM 781 C CA . ALA A 1 102 ? 25.441 0.794 -8.856 1.00 82.56 102 ALA A CA 1
ATOM 782 C C . ALA A 1 102 ? 24.389 1.172 -9.921 1.00 82.56 102 ALA A C 1
ATOM 784 O O . ALA A 1 102 ? 24.317 0.529 -10.969 1.00 82.56 102 ALA A O 1
ATOM 785 N N . SER A 1 103 ? 23.579 2.211 -9.703 1.00 87.00 103 SER A N 1
ATOM 786 C CA . SER A 1 103 ? 22.527 2.656 -10.634 1.00 87.00 103 SER A CA 1
ATOM 787 C C . SER A 1 103 ? 23.024 3.102 -12.008 1.00 87.00 103 SER A C 1
ATOM 789 O O . SER A 1 103 ? 22.266 3.115 -12.976 1.00 87.00 103 SER A O 1
ATOM 791 N N . HIS A 1 104 ? 24.313 3.414 -12.126 1.00 85.38 104 HIS A N 1
ATOM 792 C CA . HIS A 1 104 ? 24.949 3.704 -13.405 1.00 85.38 104 HIS A CA 1
ATOM 793 C C . HIS A 1 104 ? 25.161 2.448 -14.274 1.00 85.38 104 HIS A C 1
ATOM 795 O O . HIS A 1 104 ? 25.351 2.571 -15.487 1.00 85.38 104 HIS A O 1
ATOM 801 N N . MET A 1 105 ? 25.115 1.240 -13.706 1.00 84.00 105 MET A N 1
ATOM 802 C CA . MET A 1 105 ? 25.232 -0.000 -14.472 1.00 84.00 105 MET A CA 1
ATOM 803 C C . MET A 1 105 ? 23.914 -0.328 -15.180 1.00 84.00 105 MET A C 1
ATOM 805 O O . MET A 1 105 ? 22.846 -0.223 -14.580 1.00 84.00 105 MET A O 1
ATOM 809 N N . ARG A 1 106 ? 23.989 -0.757 -16.448 1.00 87.62 106 ARG A N 1
ATOM 810 C CA . ARG A 1 106 ? 22.836 -1.222 -17.239 1.00 87.62 106 ARG A CA 1
ATOM 811 C C . ARG A 1 106 ? 22.868 -2.729 -17.435 1.00 87.62 106 ARG A C 1
ATOM 813 O O . ARG A 1 106 ? 23.931 -3.309 -17.638 1.00 87.62 106 ARG A O 1
ATOM 820 N N . THR A 1 107 ? 21.692 -3.348 -17.463 1.00 81.88 107 THR A N 1
ATOM 821 C CA . THR A 1 107 ? 21.524 -4.770 -17.761 1.00 81.88 107 THR A CA 1
ATOM 822 C C . THR A 1 107 ? 20.334 -5.006 -18.684 1.00 81.88 107 THR A C 1
ATOM 824 O O . THR A 1 107 ? 19.280 -4.389 -18.553 1.00 81.88 107 THR A O 1
ATOM 827 N N . LYS A 1 108 ? 20.496 -5.948 -19.618 1.00 79.12 108 LYS A N 1
ATOM 828 C CA . LYS A 1 108 ? 19.393 -6.496 -20.425 1.00 79.12 108 LYS A CA 1
ATOM 829 C C . LYS A 1 108 ? 18.783 -7.751 -19.789 1.00 79.12 108 LYS A C 1
ATOM 831 O O . LYS A 1 108 ? 17.812 -8.296 -20.301 1.00 79.12 108 LYS A O 1
ATOM 836 N N . GLN A 1 109 ? 19.352 -8.219 -18.676 1.00 81.44 109 GLN A N 1
ATOM 837 C CA . GLN A 1 109 ? 18.929 -9.409 -17.941 1.00 81.44 109 GLN A CA 1
ATOM 838 C C . GLN A 1 109 ? 18.213 -9.016 -16.643 1.00 81.44 109 GLN A C 1
ATOM 840 O O . GLN A 1 109 ? 18.677 -9.320 -15.546 1.00 81.44 109 GLN A O 1
ATOM 845 N N . GLY A 1 110 ? 17.061 -8.349 -16.763 1.00 81.25 110 GLY A N 1
ATOM 846 C CA . GLY A 1 110 ? 16.284 -7.890 -15.603 1.00 81.25 110 GLY A CA 1
ATOM 847 C C . GLY A 1 110 ? 15.911 -9.018 -14.629 1.00 81.25 110 GLY A C 1
ATOM 848 O O . GLY A 1 110 ? 15.938 -8.819 -13.423 1.00 81.25 110 GLY A O 1
ATOM 849 N N . HIS A 1 111 ? 15.651 -10.233 -15.121 1.00 84.75 111 HIS A N 1
ATOM 850 C CA . HIS A 1 111 ? 15.329 -11.384 -14.264 1.00 84.75 111 HIS A CA 1
ATOM 851 C C . HIS A 1 111 ? 16.475 -11.782 -13.313 1.00 84.75 111 HIS A C 1
ATOM 853 O O . HIS A 1 111 ? 16.218 -12.146 -12.165 1.00 84.75 111 HIS A O 1
ATOM 859 N N . VAL A 1 112 ? 17.731 -11.688 -13.771 1.00 86.75 112 VAL A N 1
ATOM 860 C CA . VAL A 1 112 ? 18.915 -11.950 -12.936 1.00 86.75 112 VAL A CA 1
ATOM 861 C C . VAL A 1 112 ? 19.021 -10.864 -11.877 1.00 86.75 112 VAL A C 1
ATOM 863 O O . VAL A 1 112 ? 19.120 -11.175 -10.698 1.00 86.75 112 VAL A O 1
ATOM 866 N N . LEU A 1 113 ? 18.864 -9.600 -12.285 1.00 86.69 113 LEU A N 1
ATOM 867 C CA . LEU A 1 113 ? 18.887 -8.457 -11.375 1.00 86.69 113 LEU A CA 1
ATOM 868 C C . LEU A 1 113 ? 17.839 -8.579 -10.251 1.00 86.69 113 LEU A C 1
ATOM 870 O O . LEU A 1 113 ? 18.164 -8.342 -9.090 1.00 86.69 113 LEU A O 1
ATOM 874 N N . GLN A 1 114 ? 16.602 -8.982 -10.568 1.00 90.38 114 GLN A N 1
ATOM 875 C CA . GLN A 1 114 ? 15.556 -9.191 -9.555 1.00 90.38 114 GLN A CA 1
ATOM 876 C C . GLN A 1 114 ? 15.859 -10.386 -8.635 1.00 90.38 114 GLN A C 1
ATOM 878 O O . GLN A 1 114 ? 15.594 -10.327 -7.434 1.00 90.38 114 GLN A O 1
ATOM 883 N N . SER A 1 115 ? 16.444 -11.461 -9.173 1.00 90.38 115 SER A N 1
ATOM 884 C CA . SER A 1 115 ? 16.840 -12.634 -8.379 1.00 90.38 115 SER A CA 1
ATOM 885 C C . SER A 1 115 ? 17.967 -12.291 -7.399 1.00 90.38 115 SER A C 1
ATOM 887 O O . SER A 1 115 ? 17.910 -12.653 -6.220 1.00 90.38 115 SER A O 1
ATOM 889 N N . ASP A 1 116 ? 18.959 -11.534 -7.868 1.00 88.00 116 ASP A N 1
ATOM 890 C CA . ASP A 1 116 ? 20.084 -11.066 -7.064 1.00 88.00 116 ASP A CA 1
ATOM 891 C C . ASP A 1 116 ? 19.634 -10.097 -5.973 1.00 88.00 116 ASP A C 1
ATOM 893 O O . ASP A 1 116 ? 20.137 -10.179 -4.850 1.00 88.00 116 ASP A O 1
ATOM 897 N N . LEU A 1 117 ? 18.656 -9.229 -6.256 1.00 89.38 117 LEU A N 1
ATOM 898 C CA . LEU A 1 117 ? 18.063 -8.343 -5.255 1.00 89.38 117 LEU A CA 1
ATOM 899 C C . LEU A 1 117 ? 17.484 -9.149 -4.084 1.00 89.38 117 LEU A C 1
ATOM 901 O O . LEU A 1 117 ? 17.870 -8.927 -2.937 1.00 89.38 117 LEU A O 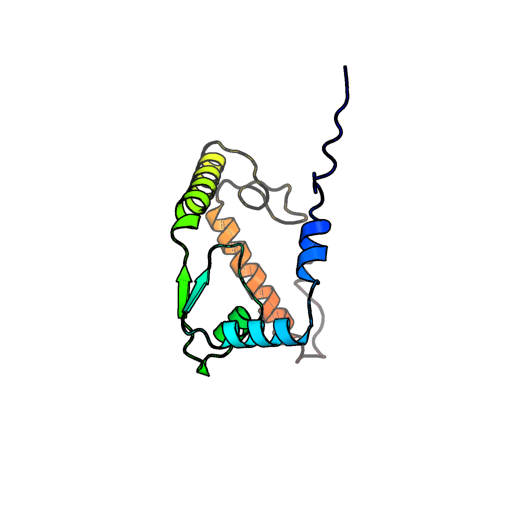1
ATOM 905 N N . ILE A 1 118 ? 16.620 -10.131 -4.364 1.00 91.12 118 ILE A N 1
ATOM 906 C CA . ILE A 1 118 ? 15.992 -10.967 -3.325 1.00 91.12 118 ILE A CA 1
ATOM 907 C C . ILE A 1 118 ? 17.053 -11.721 -2.515 1.00 91.12 118 ILE A C 1
ATOM 909 O O . ILE A 1 118 ? 17.011 -11.733 -1.279 1.00 91.12 118 ILE A O 1
ATOM 913 N N . SER A 1 119 ? 18.019 -12.334 -3.203 1.00 87.56 119 SER A N 1
ATOM 914 C CA . SER A 1 119 ? 19.109 -13.086 -2.575 1.00 87.56 119 SER A CA 1
ATOM 915 C C . SER A 1 119 ? 19.942 -12.200 -1.645 1.00 87.56 119 SER A C 1
ATOM 917 O O . SER A 1 119 ? 20.168 -12.534 -0.478 1.00 87.56 119 SER A O 1
ATOM 919 N N . THR A 1 120 ? 20.342 -11.026 -2.130 1.00 85.31 120 THR A N 1
ATOM 920 C CA . THR A 1 120 ? 21.212 -10.095 -1.407 1.00 85.31 120 THR A CA 1
ATOM 921 C C . THR A 1 120 ? 20.500 -9.496 -0.195 1.00 85.31 120 THR A C 1
ATOM 923 O O . THR A 1 120 ? 21.059 -9.511 0.904 1.00 85.31 120 THR A O 1
ATOM 926 N N . THR A 1 121 ? 19.243 -9.063 -0.338 1.00 85.06 121 THR A N 1
ATOM 927 C CA . THR A 1 121 ? 18.431 -8.561 0.783 1.00 85.06 121 THR A CA 1
ATOM 928 C C . THR A 1 121 ? 18.227 -9.631 1.857 1.00 85.06 121 THR A C 1
ATOM 930 O O . THR A 1 121 ? 18.406 -9.362 3.047 1.00 85.06 121 THR A O 1
ATOM 933 N N . THR A 1 122 ? 17.926 -10.872 1.459 1.00 85.88 122 THR A N 1
ATOM 934 C CA . THR A 1 122 ? 17.754 -11.991 2.403 1.00 85.88 122 THR A CA 1
ATOM 935 C C . THR A 1 122 ? 19.053 -12.292 3.151 1.00 85.88 122 THR A C 1
ATOM 937 O O . THR A 1 122 ? 19.050 -12.521 4.363 1.00 85.88 122 THR A O 1
ATOM 940 N N . ARG A 1 123 ? 20.189 -12.243 2.447 1.00 81.38 123 ARG A N 1
ATOM 941 C CA . ARG A 1 123 ? 21.507 -12.463 3.043 1.00 81.38 123 ARG A CA 1
ATOM 942 C C . ARG A 1 123 ? 21.836 -11.410 4.095 1.00 81.38 123 ARG A C 1
ATOM 944 O O . ARG A 1 123 ? 22.304 -11.770 5.172 1.00 81.38 123 ARG A O 1
ATOM 951 N N . MET A 1 124 ? 21.557 -10.138 3.817 1.00 75.69 124 MET A N 1
ATOM 952 C CA . MET A 1 124 ? 21.776 -9.058 4.783 1.00 75.69 124 MET A CA 1
ATOM 953 C C . MET A 1 124 ? 20.947 -9.243 6.055 1.00 75.69 124 MET A C 1
ATOM 955 O O . MET A 1 124 ? 21.478 -9.082 7.152 1.00 75.69 124 MET A O 1
ATOM 959 N N . LEU A 1 125 ? 19.679 -9.654 5.934 1.00 72.81 125 LEU A N 1
ATOM 960 C CA . LEU A 1 125 ? 18.832 -9.926 7.098 1.00 72.81 125 LEU A CA 1
ATOM 961 C C . LEU A 1 125 ? 19.395 -11.064 7.961 1.00 72.81 125 LEU A C 1
ATOM 963 O O . LEU A 1 125 ? 19.426 -10.957 9.187 1.00 72.81 125 LEU A O 1
ATOM 967 N N . HIS A 1 126 ? 19.864 -12.145 7.334 1.00 70.00 126 HIS A N 1
ATOM 968 C CA . HIS A 1 126 ? 20.451 -13.264 8.067 1.00 70.00 126 HIS A CA 1
ATOM 969 C C . HIS A 1 126 ? 21.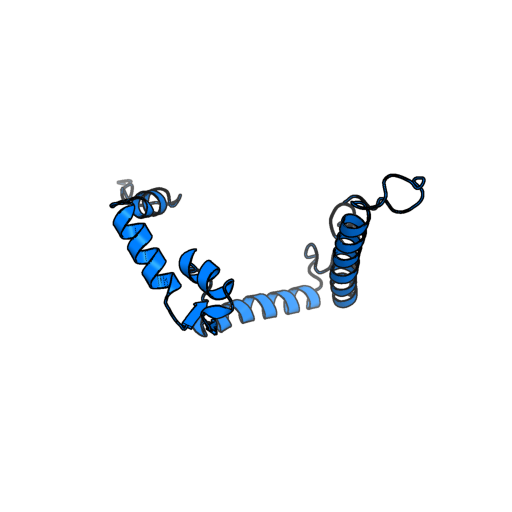750 -12.867 8.783 1.00 70.00 126 HIS A C 1
ATOM 971 O O . HIS A 1 126 ? 21.947 -13.231 9.942 1.00 70.00 126 HIS A O 1
ATOM 977 N N . VAL A 1 127 ? 22.611 -12.078 8.129 1.00 63.66 127 VAL A N 1
ATOM 978 C CA . VAL A 1 127 ? 23.843 -11.550 8.737 1.00 63.66 127 VAL A CA 1
ATOM 979 C C . VAL A 1 127 ? 23.516 -10.645 9.931 1.00 63.66 127 VAL A C 1
ATOM 981 O O . VAL A 1 127 ? 24.029 -10.876 11.025 1.00 63.66 127 VAL A O 1
ATOM 984 N N . ALA A 1 128 ? 22.576 -9.707 9.780 1.00 61.66 128 ALA A N 1
ATOM 985 C CA . ALA A 1 128 ? 22.137 -8.826 10.865 1.00 61.66 128 ALA A CA 1
ATOM 986 C C . ALA A 1 128 ? 21.485 -9.588 12.040 1.00 61.66 128 ALA A C 1
ATOM 988 O O . ALA A 1 128 ? 21.604 -9.193 13.202 1.00 61.66 128 ALA A O 1
ATOM 989 N N . GLY A 1 129 ? 20.807 -10.706 11.760 1.00 56.94 129 GLY A N 1
ATOM 990 C CA . GLY A 1 129 ? 20.263 -11.604 12.780 1.00 56.94 129 GLY A CA 1
ATOM 991 C C . GLY A 1 129 ? 21.336 -12.370 13.565 1.00 56.94 129 GLY A C 1
ATOM 992 O O . GLY A 1 129 ? 21.118 -12.685 14.737 1.00 56.94 129 GLY A O 1
ATOM 993 N N . ASN A 1 130 ? 22.493 -12.639 12.953 1.00 55.03 130 ASN A N 1
ATOM 994 C CA . ASN A 1 130 ? 23.581 -13.420 13.548 1.00 55.03 130 ASN A CA 1
ATOM 995 C C . ASN A 1 130 ? 24.557 -12.559 14.382 1.00 55.03 130 ASN A C 1
ATOM 997 O O . ASN A 1 130 ? 25.125 -13.049 15.361 1.00 55.03 130 ASN A O 1
ATOM 1001 N N . ASP A 1 131 ? 24.689 -11.265 14.072 1.00 52.53 131 ASP A N 1
ATOM 1002 C CA . ASP A 1 131 ? 25.565 -10.333 14.807 1.00 52.53 131 ASP A CA 1
ATOM 1003 C C . ASP A 1 131 ? 25.086 -10.016 16.234 1.00 52.53 131 ASP A C 1
ATOM 1005 O O . ASP A 1 131 ? 25.894 -9.726 17.116 1.00 52.53 131 ASP A O 1
ATOM 1009 N N . ARG A 1 132 ? 23.791 -10.185 16.544 1.00 48.78 132 ARG A N 1
ATOM 1010 C CA . ARG A 1 132 ? 23.286 -10.035 17.927 1.00 48.78 132 ARG A CA 1
ATOM 1011 C C . ARG A 1 132 ? 23.716 -11.153 18.892 1.00 48.78 132 ARG A C 1
ATOM 1013 O O . ARG A 1 132 ? 23.403 -11.067 20.077 1.00 48.78 132 ARG A O 1
ATOM 1020 N N . ARG A 1 133 ? 24.437 -12.188 18.434 1.00 47.00 133 ARG A N 1
ATOM 1021 C CA . ARG A 1 133 ? 24.975 -13.270 19.289 1.00 47.00 133 ARG A CA 1
ATOM 1022 C C . ARG A 1 133 ? 26.493 -13.465 19.208 1.00 47.00 133 ARG A C 1
ATOM 1024 O O . ARG A 1 133 ? 26.986 -14.461 19.735 1.00 47.00 133 ARG A O 1
ATOM 1031 N N . ARG A 1 134 ? 27.255 -12.560 18.584 1.00 42.00 134 ARG A N 1
ATOM 1032 C CA . ARG A 1 134 ? 28.724 -12.674 18.526 1.00 42.00 134 ARG A CA 1
ATOM 1033 C C . ARG A 1 134 ? 29.420 -11.329 18.716 1.00 42.00 134 ARG A C 1
ATOM 1035 O O . ARG A 1 134 ? 30.035 -10.794 17.806 1.00 42.00 134 ARG A O 1
ATOM 1042 N N . SER A 1 135 ? 29.444 -10.840 19.953 1.00 42.59 135 SER A N 1
ATOM 1043 C CA . SER A 1 135 ? 30.531 -9.964 20.401 1.00 42.59 135 SER A CA 1
ATOM 1044 C C . SER A 1 135 ? 31.810 -10.797 20.570 1.00 42.59 135 SER A C 1
ATOM 1046 O O . SER A 1 135 ? 32.144 -11.177 21.688 1.00 42.59 135 SER A O 1
ATOM 1048 N N . ALA A 1 136 ? 32.444 -11.170 19.455 1.00 48.88 136 ALA A N 1
ATOM 1049 C CA . ALA A 1 136 ? 33.855 -11.557 19.317 1.00 48.88 136 ALA A CA 1
ATOM 1050 C C . ALA A 1 136 ? 34.030 -12.357 18.020 1.00 48.88 136 ALA A C 1
ATOM 1052 O O . ALA A 1 136 ? 33.855 -13.572 18.028 1.00 48.88 136 ALA A O 1
ATOM 1053 N N . LEU A 1 137 ? 34.373 -11.690 16.917 1.00 36.66 137 LEU A N 1
ATOM 1054 C CA . LEU A 1 137 ? 35.331 -12.171 15.913 1.00 36.66 137 LEU A CA 1
ATOM 1055 C C . LEU A 1 137 ? 35.612 -11.044 14.903 1.00 36.66 137 LEU A C 1
ATOM 1057 O O . LEU A 1 137 ? 34.721 -10.299 14.515 1.00 36.66 137 LEU A O 1
ATOM 1061 N N . SER A 1 138 ? 36.896 -10.906 14.580 1.00 32.88 138 SER A N 1
ATOM 1062 C CA . SER A 1 138 ? 37.565 -9.818 13.850 1.00 32.88 138 SER A CA 1
ATOM 1063 C C . SER A 1 138 ? 36.910 -9.414 12.512 1.00 32.88 138 SER A C 1
ATOM 1065 O O . SER A 1 138 ? 36.395 -10.289 11.813 1.00 32.88 138 SER A O 1
ATOM 1067 N N . PRO A 1 139 ? 36.982 -8.128 12.100 1.00 42.38 139 PRO A N 1
ATOM 1068 C CA . PRO A 1 139 ? 36.339 -7.636 10.889 1.00 42.38 139 PRO A CA 1
ATOM 1069 C C . PRO A 1 139 ? 37.197 -7.939 9.655 1.00 42.38 139 PRO A C 1
ATOM 1071 O O . PRO A 1 139 ? 38.304 -7.428 9.495 1.00 42.38 139 PRO A O 1
ATOM 1074 N N . GLY A 1 140 ? 36.669 -8.750 8.749 1.00 44.09 140 GLY A N 1
ATOM 1075 C CA . GLY A 1 140 ? 37.249 -8.964 7.431 1.00 44.09 140 GLY A CA 1
ATOM 1076 C C . GLY A 1 140 ? 36.197 -9.541 6.500 1.00 44.09 140 GLY A C 1
ATOM 1077 O O . GLY A 1 140 ? 35.768 -10.669 6.702 1.00 44.09 140 GLY A O 1
ATOM 1078 N N . LEU A 1 141 ? 35.816 -8.757 5.486 1.00 41.12 141 LEU A N 1
ATOM 1079 C CA . LEU A 1 141 ? 34.875 -9.095 4.409 1.00 41.12 141 LEU A CA 1
ATOM 1080 C C . LEU A 1 141 ? 33.411 -9.294 4.840 1.00 41.12 141 LEU A C 1
ATOM 1082 O O . LEU A 1 141 ? 32.975 -10.395 5.148 1.00 41.12 141 LEU A O 1
ATOM 1086 N N . LEU A 1 142 ? 32.612 -8.229 4.765 1.00 37.97 142 LEU A N 1
ATOM 1087 C CA . LEU A 1 142 ? 31.722 -7.946 3.625 1.00 37.97 142 LEU A CA 1
ATOM 1088 C C . LEU A 1 142 ? 30.815 -6.767 4.025 1.00 37.97 142 LEU A C 1
ATOM 1090 O O . LEU A 1 142 ? 29.645 -6.931 4.352 1.00 37.97 142 LEU A O 1
ATOM 1094 N N . PHE A 1 143 ? 31.376 -5.560 4.042 1.00 32.03 143 PHE A N 1
ATOM 1095 C CA . PHE A 1 143 ? 30.578 -4.341 4.145 1.00 32.03 143 PHE A CA 1
ATOM 1096 C C . PHE A 1 143 ? 30.265 -3.899 2.716 1.00 32.03 143 PHE A C 1
ATOM 1098 O O . PHE A 1 143 ? 30.983 -3.099 2.128 1.00 32.03 143 PHE A O 1
ATOM 1105 N N . VAL A 1 144 ? 29.229 -4.486 2.119 1.00 38.97 144 VAL A N 1
ATOM 1106 C CA . VAL A 1 144 ? 28.514 -3.792 1.045 1.00 38.97 144 VAL A CA 1
ATOM 1107 C C . VAL A 1 144 ? 27.472 -2.952 1.769 1.00 38.97 144 VAL A C 1
ATOM 1109 O O . VAL A 1 144 ? 26.369 -3.415 2.046 1.00 38.97 144 VAL A O 1
ATOM 1112 N N . CYS A 1 145 ? 27.890 -1.764 2.204 1.00 32.69 145 CYS A N 1
ATOM 1113 C CA . CYS A 1 145 ? 26.940 -0.704 2.511 1.00 32.69 145 CYS A CA 1
ATOM 1114 C C . CYS A 1 145 ? 26.391 -0.162 1.192 1.00 32.69 145 CYS A C 1
ATOM 1116 O O . CYS A 1 145 ? 27.144 -0.033 0.229 1.00 32.69 145 CYS A O 1
ATOM 1118 N N . PHE A 1 146 ? 25.082 0.079 1.178 1.00 43.69 146 PHE A N 1
ATOM 1119 C CA . PHE A 1 146 ? 24.365 0.792 0.124 1.00 43.69 146 PHE A CA 1
ATOM 1120 C C . PHE A 1 146 ? 24.790 2.257 0.023 1.00 43.69 146 PHE A C 1
ATOM 1122 O O . PHE A 1 146 ? 25.160 2.826 1.077 1.00 43.69 146 PHE A O 1
#